Protein AF-A0A6V7JBM0-F1 (afdb_monomer_lite)

Radius of gyration: 10.72 Å; chains: 1; bounding box: 33×10×21 Å

Foldseek 3Di:
DQQPQPRDDDDPVCNVVVNCCSVPPDPPPPD

Structure (mmCIF, N/CA/C/O backbone):
data_AF-A0A6V7JBM0-F1
#
_entry.id   AF-A0A6V7JBM0-F1
#
loop_
_atom_site.group_PDB
_atom_site.id
_atom_site.type_sym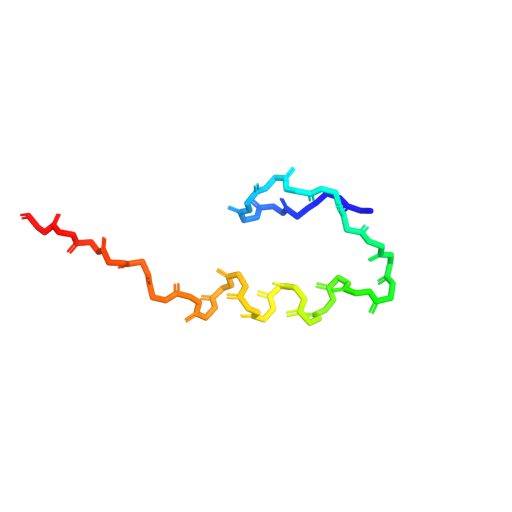bol
_atom_site.label_atom_id
_atom_site.label_alt_id
_atom_site.label_comp_id
_atom_site.label_asym_id
_atom_site.label_entity_id
_atom_site.label_seq_id
_atom_site.pdbx_PDB_ins_code
_atom_site.Cartn_x
_atom_site.Cartn_y
_atom_site.Cartn_z
_atom_site.occupancy
_atom_site.B_iso_or_equiv
_atom_site.auth_seq_id
_atom_site.auth_comp_id
_atom_site.auth_asym_id
_atom_site.auth_atom_id
_atom_site.pdbx_PDB_model_num
ATOM 1 N N . LEU A 1 1 ? 2.898 -3.285 -10.583 1.00 91.38 1 LEU A N 1
ATOM 2 C CA . LEU A 1 1 ? 1.827 -4.212 -10.136 1.00 91.38 1 LEU A CA 1
ATOM 3 C C . LEU A 1 1 ? 0.612 -3.407 -9.675 1.00 91.38 1 LEU A C 1
ATOM 5 O O . LEU A 1 1 ? 0.801 -2.352 -9.085 1.00 91.38 1 LEU A O 1
ATOM 9 N N . LYS A 1 2 ? -0.622 -3.836 -9.972 1.00 96.19 2 LYS A N 1
ATOM 10 C CA . L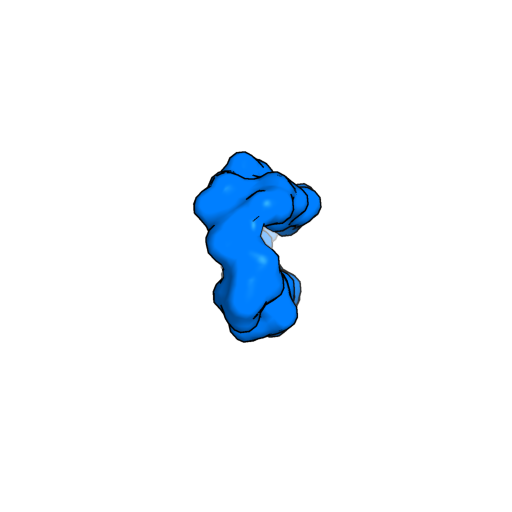YS A 1 2 ? -1.841 -3.129 -9.531 1.00 96.19 2 LYS A CA 1
ATOM 11 C C . LYS A 1 2 ? -2.302 -3.690 -8.183 1.00 96.19 2 LYS A C 1
ATOM 13 O O . LYS A 1 2 ? -2.523 -4.891 -8.075 1.00 96.19 2 LYS A O 1
ATOM 18 N N . CYS A 1 3 ? -2.460 -2.840 -7.172 1.00 95.69 3 CYS A N 1
ATOM 19 C CA . CYS A 1 3 ? -2.957 -3.261 -5.863 1.00 95.69 3 CYS A CA 1
ATOM 20 C C . CYS A 1 3 ? -4.440 -3.679 -5.949 1.00 95.69 3 CYS A C 1
ATOM 22 O O . CYS A 1 3 ? -5.256 -2.872 -6.401 1.00 95.69 3 CYS A O 1
ATOM 24 N N . PRO A 1 4 ? -4.834 -4.874 -5.468 1.00 94.44 4 PRO A N 1
ATOM 25 C CA . PRO A 1 4 ? -6.228 -5.322 -5.504 1.00 94.44 4 PRO A CA 1
ATOM 26 C C . PRO A 1 4 ? -7.132 -4.577 -4.507 1.00 94.44 4 PRO A C 1
ATOM 28 O O . PRO A 1 4 ? -8.347 -4.583 -4.662 1.00 94.44 4 PRO A O 1
ATOM 31 N N . VAL A 1 5 ? -6.559 -3.909 -3.498 1.00 93.81 5 VAL A N 1
ATOM 32 C CA . VAL A 1 5 ? -7.320 -3.235 -2.430 1.00 93.81 5 VAL A CA 1
ATOM 33 C C . VAL A 1 5 ? -7.731 -1.816 -2.815 1.00 93.81 5 VAL A C 1
ATOM 35 O O . VAL A 1 5 ? -8.841 -1.385 -2.507 1.00 93.81 5 VAL A O 1
ATOM 38 N N . CYS A 1 6 ? -6.833 -1.071 -3.466 1.00 94.94 6 CYS A N 1
ATOM 39 C CA . CYS A 1 6 ? -7.051 0.338 -3.806 1.00 94.94 6 CYS A CA 1
ATOM 40 C C . CYS A 1 6 ? -6.862 0.663 -5.295 1.00 94.94 6 CYS A C 1
ATOM 42 O O . CYS A 1 6 ? -6.944 1.826 -5.679 1.00 94.94 6 CYS A O 1
ATOM 44 N N . SER A 1 7 ? -6.597 -0.341 -6.138 1.00 95.25 7 SER A N 1
ATOM 45 C CA . SER A 1 7 ? -6.400 -0.206 -7.589 1.00 95.25 7 SER A CA 1
ATOM 46 C C . SER A 1 7 ? -5.237 0.689 -8.044 1.00 95.25 7 SER A C 1
ATOM 48 O O . SER A 1 7 ? -5.104 0.927 -9.244 1.00 95.25 7 SER A O 1
ATOM 50 N N . LYS A 1 8 ? -4.361 1.145 -7.137 1.00 95.69 8 LYS A N 1
ATOM 51 C CA . LYS A 1 8 ? -3.161 1.923 -7.487 1.00 95.69 8 LYS A CA 1
ATOM 52 C C . LYS A 1 8 ? -2.092 1.050 -8.146 1.00 95.69 8 LYS A C 1
ATOM 54 O O . LYS A 1 8 ? -1.936 -0.118 -7.790 1.00 95.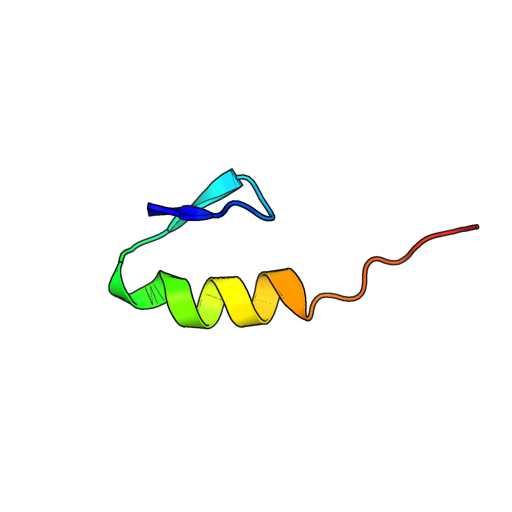69 8 LYS A O 1
ATOM 59 N N . PHE A 1 9 ? -1.338 1.630 -9.079 1.00 97.31 9 PHE A N 1
ATOM 60 C CA . PHE A 1 9 ? -0.127 1.014 -9.623 1.00 97.31 9 PHE A CA 1
ATOM 61 C C . PHE A 1 9 ? 1.050 1.266 -8.683 1.00 97.31 9 PHE A C 1
ATOM 63 O O . PHE A 1 9 ? 1.310 2.408 -8.316 1.00 97.31 9 PHE A O 1
ATOM 70 N N . ILE A 1 10 ? 1.728 0.189 -8.297 1.00 96.88 10 ILE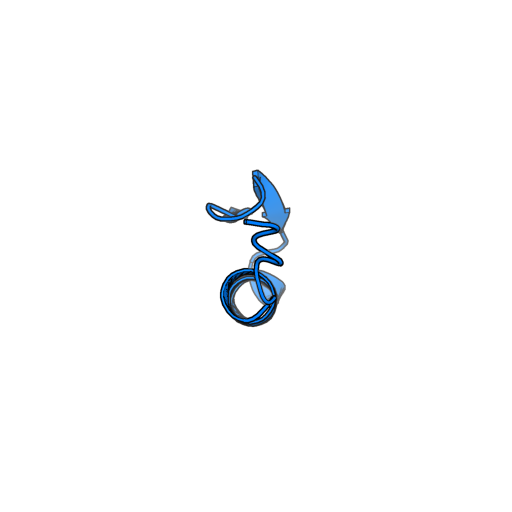 A N 1
ATOM 71 C CA . ILE A 1 10 ? 2.820 0.154 -7.322 1.00 96.88 10 ILE A CA 1
ATOM 72 C C . ILE A 1 10 ? 4.041 -0.507 -7.973 1.00 96.88 10 ILE A C 1
ATOM 74 O O . ILE A 1 10 ? 3.887 -1.404 -8.817 1.00 96.88 10 ILE A O 1
ATOM 78 N N . LEU A 1 11 ? 5.239 -0.061 -7.599 1.00 96.50 11 LEU A N 1
ATOM 79 C CA . LEU A 1 11 ? 6.492 -0.697 -7.998 1.00 96.50 11 LEU A CA 1
ATOM 80 C C . LEU A 1 11 ? 6.590 -2.112 -7.395 1.00 96.50 11 LEU A C 1
ATOM 82 O O . LEU A 1 11 ? 5.985 -2.366 -6.353 1.00 96.50 11 LEU A O 1
ATOM 86 N N . PRO A 1 12 ? 7.292 -3.058 -8.040 1.00 93.94 12 PRO A N 1
ATOM 87 C CA . PRO A 1 12 ? 7.443 -4.412 -7.508 1.00 93.94 12 PRO A CA 1
ATOM 88 C C . PRO A 1 12 ? 8.037 -4.442 -6.096 1.00 93.94 12 PRO A C 1
ATOM 90 O O . PRO A 1 12 ? 7.514 -5.162 -5.258 1.00 93.94 12 PRO A O 1
ATOM 93 N N . ASP A 1 13 ? 9.040 -3.609 -5.817 1.00 96.44 13 ASP A N 1
ATOM 94 C CA . ASP A 1 13 ? 9.729 -3.580 -4.518 1.00 96.44 13 ASP A CA 1
ATOM 95 C C . ASP A 1 13 ? 8.855 -3.005 -3.385 1.00 96.44 13 ASP A C 1
ATOM 97 O O . ASP A 1 13 ? 9.027 -3.339 -2.217 1.00 96.44 13 ASP A O 1
ATOM 101 N N . ASP A 1 14 ? 7.858 -2.182 -3.728 1.00 96.12 14 ASP A N 1
ATOM 102 C CA . ASP A 1 14 ? 6.963 -1.525 -2.766 1.00 96.12 14 ASP A CA 1
ATOM 103 C C . ASP A 1 14 ? 5.649 -2.291 -2.522 1.00 96.12 14 ASP A C 1
ATOM 105 O O . ASP A 1 14 ? 4.826 -1.874 -1.696 1.00 96.12 14 ASP A O 1
ATOM 109 N N . ILE A 1 15 ? 5.393 -3.391 -3.246 1.00 94.94 15 ILE A N 1
ATOM 110 C CA . ILE A 1 15 ? 4.086 -4.067 -3.217 1.00 94.94 15 ILE A CA 1
ATOM 111 C C . ILE A 1 15 ? 3.768 -4.659 -1.842 1.00 94.94 15 ILE A C 1
ATOM 113 O O . ILE A 1 15 ? 2.634 -4.538 -1.383 1.00 94.94 15 ILE A O 1
ATOM 117 N N . GLU A 1 16 ? 4.753 -5.244 -1.161 1.00 95.19 16 GLU A N 1
ATOM 118 C CA . GLU A 1 16 ? 4.556 -5.889 0.141 1.00 95.19 16 GLU A CA 1
ATOM 119 C C . GLU A 1 16 ? 4.184 -4.862 1.214 1.00 95.19 16 GLU A C 1
ATOM 121 O O . GLU A 1 16 ? 3.146 -4.982 1.870 1.00 95.19 16 GLU A O 1
ATOM 126 N N . CYS A 1 17 ? 4.972 -3.786 1.317 1.00 95.94 17 CYS A N 1
ATOM 127 C CA . CYS A 1 17 ? 4.705 -2.678 2.233 1.00 95.94 17 CYS A CA 1
ATOM 128 C C . CYS A 1 17 ? 3.340 -2.032 1.945 1.00 95.94 17 CYS A C 1
ATOM 130 O O . CYS A 1 17 ? 2.539 -1.785 2.854 1.00 95.94 17 CYS A O 1
ATOM 132 N N . HIS A 1 18 ? 3.019 -1.817 0.666 1.00 96.56 18 HIS A N 1
ATOM 133 C CA . HIS A 1 18 ? 1.733 -1.269 0.260 1.00 96.56 18 HIS A CA 1
ATOM 134 C C . HIS A 1 18 ? 0.554 -2.158 0.665 1.00 96.56 18 HIS A C 1
ATOM 136 O O . HIS A 1 18 ? -0.451 -1.637 1.153 1.00 96.56 18 HIS A O 1
ATOM 142 N N . LEU A 1 19 ? 0.654 -3.476 0.474 1.00 95.25 19 LEU A N 1
ATOM 143 C CA . LEU A 1 19 ? 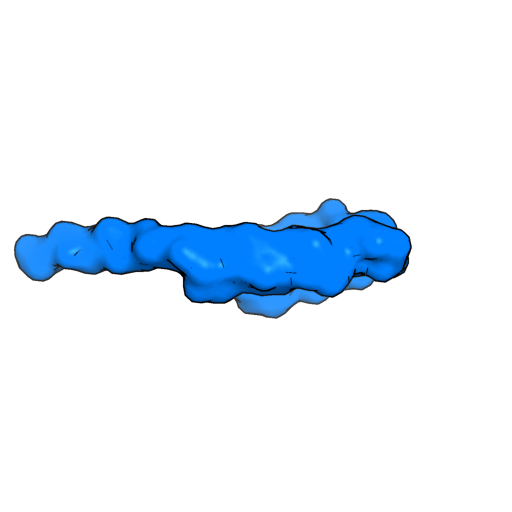-0.395 -4.421 0.855 1.00 95.25 19 LEU A CA 1
ATOM 144 C C . LEU A 1 19 ? -0.649 -4.394 2.362 1.00 95.25 19 LEU A C 1
ATOM 146 O O . LEU A 1 19 ? -1.809 -4.283 2.760 1.00 95.25 19 LEU A O 1
ATOM 150 N N . VAL A 1 20 ? 0.408 -4.398 3.183 1.00 95.44 20 VAL A N 1
ATOM 151 C CA . VAL A 1 20 ? 0.285 -4.272 4.644 1.00 95.44 20 VAL A CA 1
ATOM 152 C C . VAL A 1 20 ? -0.477 -2.999 4.996 1.00 95.44 20 VAL A C 1
ATOM 154 O O . VAL A 1 20 ? -1.496 -3.069 5.680 1.00 95.44 20 VAL A O 1
ATOM 157 N N . MET A 1 21 ? -0.070 -1.844 4.465 1.00 94.31 21 MET A N 1
ATOM 158 C CA . MET A 1 21 ? -0.769 -0.576 4.707 1.00 94.31 21 MET A CA 1
ATOM 159 C C . MET A 1 21 ? -2.226 -0.599 4.231 1.00 94.31 21 MET A C 1
ATOM 161 O O . MET A 1 21 ? -3.113 -0.086 4.904 1.00 94.31 21 MET A O 1
ATOM 165 N N . CYS A 1 22 ? -2.501 -1.150 3.051 1.00 9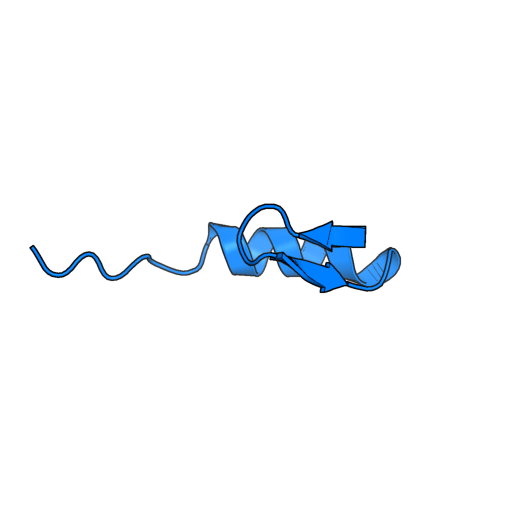4.38 22 CYS A N 1
ATOM 166 C CA . CYS A 1 22 ? -3.844 -1.166 2.478 1.00 94.38 22 CYS A CA 1
ATOM 167 C C . CYS A 1 22 ? -4.813 -2.069 3.242 1.00 94.38 22 CYS A C 1
ATOM 169 O O . CYS A 1 22 ? -5.989 -1.725 3.343 1.00 94.38 22 CYS A O 1
ATOM 171 N N . LEU A 1 23 ? -4.331 -3.197 3.759 1.00 93.19 23 LEU A N 1
ATOM 172 C CA . LEU A 1 23 ? -5.136 -4.165 4.503 1.00 93.19 23 LEU A CA 1
ATOM 173 C C . LEU A 1 23 ? -5.313 -3.774 5.974 1.00 93.19 23 LEU A C 1
ATOM 175 O O . LEU A 1 23 ? -6.357 -4.054 6.551 1.00 93.19 23 LEU A O 1
ATOM 179 N N . THR A 1 24 ? -4.322 -3.108 6.570 1.00 92.69 24 THR A N 1
ATOM 180 C CA . THR A 1 24 ? -4.370 -2.669 7.978 1.00 92.69 24 THR A CA 1
ATOM 181 C C . THR A 1 24 ? -5.052 -1.323 8.175 1.00 92.69 24 THR A C 1
ATOM 183 O O . THR A 1 24 ? -5.393 -0.978 9.305 1.00 92.69 24 THR A O 1
ATOM 186 N N . LYS A 1 25 ? -5.284 -0.555 7.101 1.00 84.06 25 LYS A N 1
ATOM 187 C CA . LYS A 1 25 ? -6.055 0.687 7.177 1.00 84.06 25 LYS A CA 1
ATOM 188 C C . LYS A 1 25 ? -7.464 0.376 7.687 1.00 84.06 25 LYS A C 1
ATOM 190 O O . LYS A 1 25 ? -8.221 -0.278 6.963 1.00 84.06 25 LYS A O 1
ATOM 195 N N . PRO A 1 26 ? -7.840 0.853 8.889 1.00 78.88 26 PRO A N 1
ATOM 196 C CA . PRO A 1 26 ? -9.173 0.625 9.411 1.00 78.88 26 PRO A CA 1
ATOM 197 C C . PRO A 1 26 ? -10.175 1.229 8.432 1.00 78.88 26 PRO A C 1
ATOM 199 O O . PRO A 1 26 ? -10.157 2.428 8.145 1.00 78.88 26 PRO A O 1
ATOM 202 N N . ARG A 1 27 ? -11.037 0.377 7.874 1.00 73.00 27 ARG A N 1
ATOM 203 C CA . ARG A 1 27 ? -12.215 0.827 7.140 1.00 73.00 27 ARG A CA 1
ATOM 204 C C . ARG A 1 27 ? -13.129 1.424 8.203 1.00 73.00 27 ARG A C 1
ATOM 206 O O . ARG A 1 27 ? -13.793 0.677 8.914 1.00 73.00 27 ARG A O 1
ATOM 213 N N . LEU A 1 28 ? -13.100 2.747 8.363 1.00 70.88 28 LEU A N 1
ATOM 214 C CA . LEU A 1 28 ? -14.113 3.463 9.135 1.00 70.88 28 LEU A CA 1
ATOM 215 C C . LEU A 1 28 ? -15.463 3.183 8.465 1.00 70.88 28 LEU A C 1
ATOM 217 O O . LEU A 1 28 ? -15.841 3.843 7.500 1.00 70.88 28 LEU A O 1
ATOM 221 N N . SER A 1 29 ? -16.132 2.129 8.924 1.00 68.12 29 SER A N 1
ATOM 222 C CA . SER A 1 29 ? -17.513 1.837 8.582 1.00 68.12 29 SER A CA 1
ATOM 223 C C . SER A 1 29 ? -18.350 2.710 9.496 1.00 68.12 29 SER A C 1
ATOM 225 O O . SER A 1 29 ? -18.570 2.371 10.657 1.00 68.12 29 SER A O 1
ATOM 227 N N . TYR A 1 30 ? -18.739 3.882 9.004 1.00 71.50 30 TYR A N 1
ATOM 228 C CA . TYR A 1 30 ? -19.838 4.608 9.621 1.00 71.50 30 TYR A CA 1
ATOM 229 C C . TYR A 1 30 ? -21.087 3.739 9.415 1.00 71.50 30 TYR A C 1
ATOM 231 O O . TYR A 1 30 ? -21.447 3.468 8.270 1.00 71.50 30 TYR A O 1
ATOM 239 N N . ASN A 1 31 ? -21.623 3.200 10.517 1.00 64.75 31 ASN A N 1
ATOM 240 C CA . ASN A 1 31 ? -22.878 2.438 10.533 1.00 64.75 31 ASN A CA 1
ATOM 241 C C . ASN A 1 31 ? -24.057 3.323 10.130 1.00 64.75 31 ASN A C 1
ATOM 243 O O . ASN A 1 31 ? -24.058 4.501 10.558 1.00 64.75 31 ASN A O 1
#

Organism: NCBI:txid1563983

pLDDT: mean 90.12, std 9.74, range [64.75, 97.31]

Sequence (31 aa):
LKCPVCSKFILPDDIECHLVMCLTKPRLSYN

Secondary structure (DSSP, 8-state):
-B-TTT--B--TTTHHHHHHHHHHS------

InterPro domains:
  IPR051878 ZNRF ubiquitin-protein ligase [PTHR46661] (2-31)